Protein AF-A0A8T5QVM2-F1 (afdb_monomer_lite)

Sequence (104 aa):
MFVCSQGINRSYLASKIAKEISQKRDLEINVNNCGIEYVLDFVKEGSDFFNYDKYFVMEEDMVSDLKKIGILEEKIICLNIKDDFLKDNILLRKILEEKLTNYF

Structure (mmCIF, N/CA/C/O backbone):
data_AF-A0A8T5QVM2-F1
#
_entry.id   AF-A0A8T5QVM2-F1
#
loop_
_atom_site.group_PDB
_atom_site.id
_atom_site.type_symbol
_atom_site.label_atom_id
_atom_site.label_alt_id
_atom_site.label_comp_id
_atom_site.label_asym_id
_atom_site.label_entity_id
_atom_site.label_seq_id
_atom_site.pdbx_PDB_ins_code
_atom_site.Cartn_x
_atom_site.Cartn_y
_atom_site.Cartn_z
_atom_site.occupancy
_atom_site.B_iso_or_equiv
_atom_site.auth_seq_id
_atom_site.auth_comp_id
_atom_site.auth_asym_id
_atom_site.auth_atom_id
_atom_site.pdbx_PDB_model_num
ATOM 1 N N . MET A 1 1 ? -1.851 -4.480 1.239 1.00 95.75 1 MET A N 1
ATOM 2 C CA . MET A 1 1 ? -0.453 -4.398 0.761 1.00 95.75 1 MET A CA 1
ATOM 3 C C . MET A 1 1 ? -0.034 -2.938 0.634 1.00 95.75 1 MET A C 1
ATOM 5 O O . MET A 1 1 ? -0.802 -2.160 0.089 1.00 95.75 1 MET A O 1
ATOM 9 N N . PHE A 1 2 ? 1.147 -2.556 1.121 1.00 97.25 2 PHE A N 1
ATOM 10 C CA . PHE A 1 2 ? 1.745 -1.233 0.889 1.00 97.25 2 PHE A CA 1
ATOM 11 C C . PHE A 1 2 ? 2.877 -1.329 -0.136 1.00 97.25 2 PHE A C 1
ATOM 13 O O . PHE A 1 2 ? 3.735 -2.197 -0.011 1.00 97.25 2 PHE A O 1
ATOM 20 N N . VAL A 1 3 ? 2.929 -0.432 -1.117 1.00 96.25 3 VAL A N 1
ATOM 21 C CA . VAL A 1 3 ? 3.894 -0.505 -2.224 1.00 96.25 3 VAL A CA 1
ATOM 22 C C . VAL A 1 3 ? 4.618 0.830 -2.395 1.00 96.25 3 VAL A C 1
ATOM 24 O O . VAL A 1 3 ? 3.985 1.879 -2.477 1.00 96.25 3 VAL A O 1
ATOM 27 N N . CYS A 1 4 ? 5.950 0.795 -2.424 1.00 95.00 4 CYS A N 1
ATOM 28 C CA . CYS A 1 4 ? 6.799 1.919 -2.849 1.00 95.00 4 CYS A CA 1
ATOM 29 C C . CYS A 1 4 ? 7.837 1.408 -3.863 1.00 95.00 4 CYS A C 1
ATOM 31 O O . CYS A 1 4 ? 7.726 0.258 -4.266 1.00 95.00 4 CYS A O 1
ATOM 33 N N . SER A 1 5 ? 8.843 2.197 -4.264 1.00 93.38 5 SER A N 1
ATOM 34 C CA . SER A 1 5 ? 9.852 1.737 -5.244 1.00 93.38 5 SER A CA 1
ATOM 35 C C . SER A 1 5 ? 10.572 0.450 -4.780 1.00 93.38 5 SER A C 1
ATOM 37 O O . SER A 1 5 ? 10.366 -0.614 -5.360 1.00 93.38 5 SER A O 1
ATOM 39 N N . GLN A 1 6 ? 11.293 0.505 -3.653 1.00 92.12 6 GLN A N 1
ATOM 40 C CA . GLN A 1 6 ? 12.117 -0.621 -3.169 1.00 92.12 6 GLN A CA 1
ATOM 41 C C . GLN A 1 6 ? 11.544 -1.394 -1.970 1.00 92.12 6 GLN A C 1
ATOM 43 O O . GLN A 1 6 ? 12.133 -2.364 -1.506 1.00 92.12 6 GLN A O 1
ATOM 48 N N . GLY A 1 7 ? 10.417 -0.969 -1.400 1.00 90.81 7 GLY A N 1
ATOM 49 C CA . GLY A 1 7 ? 9.799 -1.675 -0.271 1.00 90.81 7 GLY A CA 1
ATOM 50 C C . GLY A 1 7 ? 10.425 -1.430 1.109 1.00 90.81 7 GLY A C 1
ATOM 51 O O . GLY A 1 7 ? 9.952 -2.003 2.083 1.00 90.81 7 GLY A O 1
ATOM 52 N N . ILE A 1 8 ? 11.459 -0.591 1.223 1.00 88.50 8 ILE A N 1
ATOM 53 C CA . ILE A 1 8 ? 12.308 -0.480 2.431 1.00 88.50 8 ILE A CA 1
ATOM 54 C C . ILE A 1 8 ? 12.000 0.710 3.349 1.00 88.50 8 ILE A C 1
ATOM 56 O O . ILE A 1 8 ? 12.212 0.603 4.553 1.00 88.50 8 ILE A O 1
ATOM 60 N N . ASN A 1 9 ? 11.509 1.835 2.817 1.00 89.94 9 ASN A N 1
ATOM 61 C CA . ASN A 1 9 ? 11.257 3.041 3.617 1.00 89.94 9 ASN A CA 1
ATOM 62 C C . ASN A 1 9 ? 9.757 3.341 3.749 1.00 89.94 9 ASN A C 1
ATOM 64 O O . ASN A 1 9 ? 9.119 2.946 4.722 1.00 89.94 9 ASN A O 1
ATOM 68 N N . ARG A 1 10 ? 9.171 3.993 2.738 1.00 93.25 10 ARG A N 1
ATOM 69 C CA . ARG A 1 10 ? 7.798 4.520 2.781 1.00 93.25 10 ARG A CA 1
ATOM 70 C C . ARG A 1 10 ? 6.753 3.430 3.011 1.00 93.25 10 ARG A C 1
ATOM 72 O O . ARG A 1 10 ? 5.944 3.548 3.927 1.00 93.25 10 ARG A O 1
ATOM 79 N N . SER A 1 11 ? 6.786 2.348 2.231 1.00 94.75 11 SER A N 1
ATOM 80 C CA . SER A 1 11 ? 5.825 1.250 2.394 1.00 94.75 11 SER A CA 1
ATOM 81 C C . SER A 1 11 ? 6.056 0.428 3.658 1.00 94.75 11 SER A C 1
ATOM 83 O O . SER A 1 11 ? 5.082 -0.007 4.267 1.00 94.75 11 SER A O 1
ATOM 85 N N . TYR A 1 12 ? 7.304 0.274 4.106 1.00 94.81 12 TYR A N 1
ATOM 86 C CA . TYR A 1 12 ? 7.619 -0.376 5.379 1.00 94.81 12 TYR A CA 1
ATOM 87 C C . TYR A 1 12 ? 7.107 0.425 6.581 1.00 94.81 12 TYR A C 1
ATOM 89 O O . TYR A 1 12 ? 6.472 -0.119 7.485 1.00 94.81 12 TYR A O 1
ATOM 97 N N . LEU A 1 13 ? 7.340 1.737 6.594 1.00 95.25 13 LEU A N 1
ATOM 98 C CA . LEU A 1 13 ? 6.852 2.599 7.661 1.00 95.25 13 LEU A CA 1
ATOM 99 C C . LEU A 1 13 ? 5.318 2.670 7.658 1.00 95.25 13 LEU A C 1
ATOM 101 O O . LEU A 1 13 ? 4.703 2.560 8.717 1.00 95.25 13 LEU A O 1
ATOM 105 N N . ALA A 1 14 ? 4.698 2.770 6.480 1.00 96.44 14 ALA A N 1
ATOM 106 C CA . ALA A 1 14 ? 3.245 2.730 6.338 1.00 96.44 14 ALA A CA 1
ATOM 107 C C . ALA A 1 14 ? 2.649 1.418 6.874 1.00 96.44 14 ALA A C 1
ATOM 109 O O . ALA A 1 14 ? 1.645 1.445 7.584 1.00 96.44 14 ALA A O 1
ATOM 110 N N . SER A 1 15 ? 3.297 0.278 6.603 1.00 96.94 15 SER A N 1
ATOM 111 C CA . SER A 1 15 ? 2.836 -1.030 7.076 1.00 96.94 15 SER A CA 1
ATOM 112 C C . SER A 1 15 ? 2.901 -1.144 8.604 1.00 96.94 15 SER A C 1
ATOM 114 O O . SER A 1 15 ? 1.972 -1.666 9.223 1.00 96.94 15 SER A O 1
ATOM 116 N N . LYS A 1 16 ? 3.942 -0.586 9.237 1.00 96.44 16 LYS A N 1
ATOM 117 C CA . LYS A 1 16 ? 4.030 -0.477 10.702 1.00 96.44 16 LYS A CA 1
ATOM 118 C C . LYS A 1 16 ? 2.934 0.404 11.287 1.00 96.44 16 LYS A C 1
ATOM 120 O O . LYS A 1 16 ? 2.245 -0.029 12.205 1.00 96.44 16 LYS A O 1
ATOM 125 N N . ILE A 1 17 ? 2.744 1.603 10.739 1.00 96.94 17 ILE A N 1
ATOM 126 C CA . ILE A 1 17 ? 1.731 2.551 11.222 1.00 96.94 17 ILE A CA 1
ATOM 127 C C . ILE A 1 17 ? 0.326 1.953 11.091 1.00 96.94 17 ILE A C 1
ATOM 129 O O . ILE A 1 17 ? -0.456 2.024 12.034 1.00 96.94 17 ILE A O 1
ATOM 133 N N . ALA A 1 18 ? 0.013 1.297 9.972 1.00 97.44 18 ALA A N 1
ATOM 134 C CA . ALA A 1 18 ? -1.270 0.625 9.786 1.00 97.44 18 ALA A CA 1
ATOM 135 C C . ALA A 1 18 ? -1.512 -0.473 10.836 1.00 97.44 18 ALA A C 1
ATOM 137 O O . ALA A 1 18 ? -2.608 -0.552 11.392 1.00 97.44 18 ALA A O 1
ATOM 138 N N . LYS A 1 19 ? -0.487 -1.276 11.166 1.00 96.31 19 LYS A N 1
ATOM 139 C CA . LYS A 1 19 ? -0.570 -2.266 12.256 1.00 96.31 19 LYS A CA 1
ATOM 140 C C . LYS A 1 19 ? -0.834 -1.598 13.606 1.00 96.31 19 LYS A C 1
ATOM 142 O O . LYS A 1 19 ? -1.712 -2.047 14.334 1.00 96.31 19 LYS A O 1
ATOM 147 N N . GLU A 1 20 ? -0.128 -0.513 13.921 1.00 96.44 20 GLU A N 1
ATOM 148 C CA . GLU A 1 20 ? -0.317 0.229 15.175 1.00 96.44 20 GLU A CA 1
ATOM 149 C C . GLU A 1 20 ? -1.724 0.844 15.291 1.00 96.44 20 GLU A C 1
ATOM 151 O O . GLU A 1 20 ? -2.343 0.760 16.352 1.00 96.44 20 GLU A O 1
ATOM 156 N N . ILE A 1 21 ? -2.246 1.456 14.220 1.00 95.56 21 ILE A N 1
ATOM 157 C CA . ILE A 1 21 ? -3.606 2.024 14.198 1.00 95.56 21 ILE A CA 1
ATOM 158 C C . ILE A 1 21 ? -4.641 0.915 14.400 1.00 95.56 21 ILE A C 1
ATOM 160 O O . ILE A 1 21 ? -5.553 1.065 15.210 1.00 95.56 21 ILE A O 1
ATOM 164 N N . SER A 1 22 ? -4.462 -0.214 13.719 1.00 95.19 22 SER A N 1
ATOM 165 C CA . SER A 1 22 ? -5.407 -1.333 13.765 1.00 95.19 22 SER A CA 1
ATOM 166 C C . SER A 1 22 ? -5.453 -1.996 15.132 1.00 95.19 22 SER A C 1
ATOM 168 O O . SER A 1 22 ? -6.535 -2.248 15.646 1.00 95.19 22 SER A O 1
ATOM 170 N N . GLN A 1 23 ? -4.299 -2.172 15.782 1.00 95.31 23 GLN A N 1
ATOM 171 C CA . GLN A 1 23 ? -4.233 -2.654 17.165 1.00 95.31 23 GLN A CA 1
ATOM 172 C C . GLN A 1 23 ? -4.962 -1.723 18.139 1.00 95.31 23 GLN A C 1
ATOM 174 O O . GLN A 1 23 ? -5.663 -2.190 19.029 1.00 95.31 23 GLN A O 1
ATOM 179 N N . LYS A 1 24 ? -4.834 -0.400 17.969 1.00 95.94 24 LYS A N 1
ATOM 180 C CA . LYS A 1 24 ? -5.543 0.581 18.812 1.00 95.94 24 LYS A CA 1
ATOM 181 C C . LYS A 1 24 ? -7.059 0.567 18.603 1.00 95.94 24 LYS A C 1
ATOM 183 O O . LYS A 1 24 ? -7.782 1.017 19.486 1.00 95.94 24 LYS A O 1
ATOM 188 N N . ARG A 1 25 ? -7.522 0.107 17.440 1.00 95.44 25 ARG A N 1
ATOM 189 C CA . ARG A 1 25 ? -8.937 0.069 17.047 1.00 95.44 25 ARG A CA 1
ATOM 190 C C . ARG A 1 25 ? -9.555 -1.329 17.105 1.00 95.44 25 ARG A C 1
ATOM 192 O O . ARG A 1 25 ? -10.701 -1.474 16.702 1.00 95.44 25 ARG A O 1
ATOM 199 N N . ASP A 1 26 ? -8.813 -2.319 17.600 1.00 95.94 26 ASP A N 1
ATOM 200 C CA . ASP A 1 26 ? -9.233 -3.726 17.651 1.00 95.94 26 ASP A CA 1
ATOM 201 C C . ASP A 1 26 ? -9.669 -4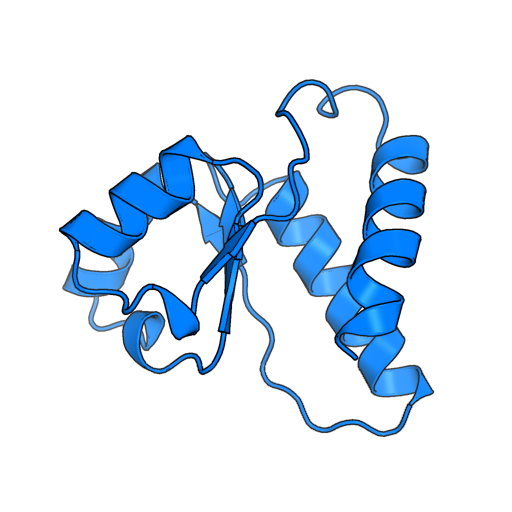.272 16.274 1.00 95.94 26 ASP A C 1
ATOM 203 O O . ASP A 1 26 ? -10.678 -4.957 16.127 1.00 95.94 26 ASP A O 1
ATOM 207 N N . LEU A 1 27 ? -8.913 -3.911 15.230 1.00 95.19 27 LEU A N 1
ATOM 208 C CA . LEU A 1 27 ? -9.148 -4.360 13.859 1.00 95.19 27 LEU A CA 1
ATOM 209 C C . LEU A 1 27 ? -8.238 -5.536 13.510 1.00 95.19 27 LEU A C 1
ATOM 211 O O . LEU A 1 27 ? -7.009 -5.447 13.602 1.00 95.19 27 LEU A O 1
ATOM 215 N N . GLU A 1 28 ? -8.841 -6.613 13.017 1.00 94.94 28 GLU A N 1
ATOM 216 C CA . GLU A 1 28 ? -8.118 -7.753 12.466 1.00 94.94 28 GLU A CA 1
ATOM 217 C C . GLU A 1 28 ? -7.794 -7.501 10.989 1.00 94.94 28 GLU A C 1
ATOM 219 O O . GLU A 1 28 ? -8.640 -7.655 10.108 1.00 94.94 28 GLU A O 1
ATOM 224 N N . ILE A 1 29 ? -6.556 -7.086 10.709 1.00 93.31 29 ILE A N 1
ATOM 225 C CA . ILE A 1 29 ? -6.083 -6.873 9.339 1.00 93.31 29 ILE A CA 1
ATOM 226 C C . ILE A 1 29 ? -4.747 -7.565 9.077 1.00 93.31 29 ILE A C 1
ATOM 228 O O . ILE A 1 29 ? -3.846 -7.585 9.919 1.00 93.31 29 ILE A O 1
ATOM 232 N N . ASN A 1 30 ? -4.580 -8.064 7.853 1.00 94.31 30 ASN A N 1
ATOM 233 C CA . ASN A 1 30 ? -3.291 -8.540 7.369 1.00 94.31 30 ASN A CA 1
ATOM 234 C C . ASN A 1 30 ? -2.558 -7.420 6.617 1.00 94.31 30 ASN A C 1
ATOM 236 O O . ASN A 1 30 ? -3.004 -6.940 5.572 1.00 94.31 30 ASN A O 1
ATOM 240 N N . VAL A 1 31 ? -1.402 -7.013 7.140 1.00 94.88 31 VAL A N 1
ATOM 241 C CA . VAL A 1 31 ? -0.609 -5.909 6.592 1.00 94.88 31 VAL A CA 1
ATOM 242 C C . VAL A 1 31 ? 0.789 -6.373 6.222 1.00 94.88 31 VAL A C 1
ATOM 244 O O . VAL A 1 31 ? 1.535 -6.894 7.056 1.00 94.88 31 VAL A O 1
ATOM 247 N N . ASN A 1 32 ? 1.164 -6.078 4.981 1.00 95.00 32 ASN A N 1
ATOM 248 C CA . ASN A 1 32 ? 2.477 -6.351 4.415 1.00 95.00 32 ASN A CA 1
ATOM 249 C C . ASN A 1 32 ? 2.918 -5.201 3.497 1.00 95.00 32 ASN A C 1
ATOM 251 O O . ASN A 1 32 ? 2.095 -4.348 3.136 1.00 95.00 32 ASN A O 1
ATOM 255 N N . ASN A 1 33 ? 4.193 -5.180 3.121 1.00 95.06 33 ASN A N 1
ATOM 256 C CA . ASN A 1 33 ? 4.772 -4.207 2.202 1.00 95.06 33 ASN A CA 1
ATOM 257 C C . ASN A 1 33 ? 5.640 -4.868 1.129 1.00 95.06 33 ASN A C 1
ATOM 259 O O . ASN A 1 33 ? 6.198 -5.939 1.336 1.00 95.06 33 ASN A O 1
ATOM 263 N N . CYS A 1 34 ? 5.765 -4.193 -0.011 1.00 94.25 34 CYS A N 1
ATOM 264 C CA . CYS A 1 34 ? 6.556 -4.636 -1.150 1.00 94.25 34 CYS A CA 1
ATOM 265 C C . CYS A 1 34 ? 7.194 -3.430 -1.865 1.00 94.25 34 CYS A C 1
ATOM 267 O O . CYS A 1 34 ? 6.753 -2.282 -1.705 1.00 94.25 34 CYS A O 1
ATOM 269 N N . GLY A 1 35 ? 8.256 -3.693 -2.623 1.00 94.38 35 GLY A N 1
ATOM 270 C CA . GLY A 1 35 ? 8.800 -2.771 -3.615 1.00 94.38 35 GLY A CA 1
ATOM 271 C C . GLY A 1 35 ? 8.240 -3.104 -4.991 1.00 94.38 35 GLY A C 1
ATOM 272 O O . GLY A 1 35 ? 8.278 -4.270 -5.371 1.00 94.38 35 GLY A O 1
ATOM 273 N N . ILE A 1 36 ? 7.743 -2.112 -5.735 1.00 93.94 36 ILE A N 1
ATOM 274 C CA . ILE A 1 36 ? 7.205 -2.292 -7.093 1.00 93.94 36 ILE A CA 1
ATOM 275 C C . ILE A 1 36 ? 8.229 -2.966 -8.016 1.00 93.94 36 ILE A C 1
ATOM 277 O O . ILE A 1 36 ? 7.857 -3.813 -8.823 1.00 93.94 36 ILE A O 1
ATOM 281 N N . GLU A 1 37 ? 9.520 -2.673 -7.819 1.00 92.56 37 GLU A N 1
ATOM 282 C CA . GLU A 1 37 ? 10.642 -3.263 -8.559 1.00 92.56 37 GLU A CA 1
ATOM 283 C C . GLU A 1 37 ? 10.730 -4.786 -8.399 1.00 92.56 37 GLU A C 1
ATOM 285 O O . GLU A 1 37 ? 11.187 -5.475 -9.306 1.00 92.56 37 GLU A O 1
ATOM 290 N N . TYR A 1 38 ? 10.244 -5.317 -7.275 1.00 90.69 38 TYR A N 1
ATOM 291 C CA . TYR A 1 38 ? 10.327 -6.735 -6.929 1.00 90.69 38 TYR A CA 1
ATOM 292 C C . TYR A 1 38 ? 8.999 -7.472 -7.094 1.00 90.69 38 TYR A C 1
ATOM 294 O O . TYR A 1 38 ? 8.944 -8.680 -6.877 1.00 90.69 38 TYR A O 1
ATOM 302 N N . VAL A 1 39 ? 7.910 -6.792 -7.473 1.00 87.69 39 VAL A N 1
ATOM 303 C CA . VAL A 1 39 ? 6.577 -7.418 -7.506 1.00 87.69 39 VAL A CA 1
ATOM 304 C C . VAL A 1 39 ? 6.538 -8.629 -8.436 1.00 87.69 39 VAL A C 1
ATOM 306 O O . VAL A 1 39 ? 5.950 -9.647 -8.083 1.00 87.69 39 VAL A O 1
ATOM 309 N N . LEU A 1 40 ? 7.196 -8.565 -9.596 1.00 85.00 40 LEU A N 1
ATOM 310 C CA . LEU A 1 40 ? 7.244 -9.705 -10.516 1.00 85.00 40 LEU A CA 1
ATOM 311 C C . LEU A 1 40 ? 7.992 -10.905 -9.929 1.00 85.00 40 LEU A C 1
ATOM 313 O O . LEU A 1 40 ? 7.620 -12.040 -10.219 1.00 85.00 40 LEU A O 1
ATOM 317 N N . ASP A 1 41 ? 9.014 -10.669 -9.111 1.00 84.38 41 ASP A N 1
ATOM 318 C CA . ASP A 1 41 ? 9.763 -11.740 -8.457 1.00 84.38 41 ASP A CA 1
ATOM 319 C C . ASP A 1 41 ? 8.922 -12.364 -7.339 1.00 84.38 41 ASP A C 1
ATOM 321 O O . ASP A 1 41 ? 8.731 -13.578 -7.331 1.00 84.38 41 ASP A O 1
ATOM 325 N N . PHE A 1 42 ? 8.266 -11.538 -6.516 1.00 79.50 42 PHE A N 1
ATOM 326 C CA . PHE A 1 42 ? 7.279 -11.992 -5.530 1.00 79.50 42 PHE A CA 1
ATOM 327 C C . PHE A 1 42 ? 6.178 -12.848 -6.170 1.00 79.50 42 PHE A C 1
ATOM 329 O O . PHE A 1 42 ? 5.790 -13.890 -5.637 1.00 79.50 42 PHE A O 1
ATOM 336 N N . VAL A 1 43 ? 5.646 -12.424 -7.316 1.00 80.69 43 VAL A N 1
ATOM 337 C CA . VAL A 1 43 ? 4.599 -13.166 -8.029 1.00 80.69 43 VAL A CA 1
ATOM 338 C C . VAL A 1 43 ? 5.116 -14.515 -8.536 1.00 80.69 43 VAL A C 1
ATOM 340 O O . VAL A 1 43 ? 4.436 -15.527 -8.371 1.00 80.69 43 VAL A O 1
ATOM 343 N N . LYS A 1 44 ? 6.318 -14.559 -9.125 1.00 81.31 44 LYS A N 1
ATOM 344 C CA . LYS A 1 44 ? 6.930 -15.810 -9.609 1.00 81.31 44 LYS A CA 1
ATOM 345 C C . LYS A 1 44 ? 7.224 -16.794 -8.483 1.00 81.31 44 LYS A C 1
ATOM 347 O O . LYS A 1 44 ? 7.109 -17.997 -8.692 1.00 81.31 44 LYS A O 1
ATOM 352 N N . GLU A 1 45 ? 7.579 -16.291 -7.306 1.00 81.56 45 GLU A N 1
ATOM 353 C CA . GLU A 1 45 ? 7.836 -17.095 -6.107 1.00 81.56 45 GLU A CA 1
ATOM 354 C C . GLU A 1 45 ? 6.553 -17.649 -5.461 1.00 81.56 45 GLU A C 1
ATOM 356 O O . GLU A 1 45 ? 6.619 -18.335 -4.443 1.00 81.56 45 GLU A O 1
ATOM 361 N N . GLY A 1 46 ? 5.380 -17.395 -6.054 1.00 69.62 46 GLY A N 1
ATOM 362 C CA . GLY A 1 46 ? 4.103 -17.893 -5.551 1.00 69.62 46 GLY A CA 1
ATOM 363 C C . GLY A 1 46 ? 3.601 -17.129 -4.329 1.00 69.62 46 GLY A C 1
ATOM 364 O O . GLY A 1 46 ? 2.852 -17.686 -3.531 1.00 69.62 46 GLY A O 1
ATOM 365 N N . SER A 1 47 ? 4.017 -15.871 -4.154 1.00 80.38 47 SER A N 1
ATOM 366 C CA . SER A 1 47 ? 3.507 -15.046 -3.060 1.00 80.38 47 SER A CA 1
ATOM 367 C C . SER A 1 47 ? 2.009 -14.763 -3.201 1.00 80.38 47 SER A C 1
ATOM 369 O O . SER A 1 47 ? 1.468 -14.636 -4.301 1.00 80.38 47 SER A O 1
ATOM 371 N N . ASP A 1 48 ? 1.361 -14.523 -2.062 1.00 86.00 48 ASP A N 1
ATOM 372 C CA . ASP A 1 48 ? -0.029 -14.066 -1.964 1.00 86.00 48 ASP A CA 1
ATOM 373 C C . ASP A 1 48 ? -0.228 -12.610 -2.426 1.00 86.00 48 ASP A C 1
ATOM 375 O O . ASP A 1 48 ?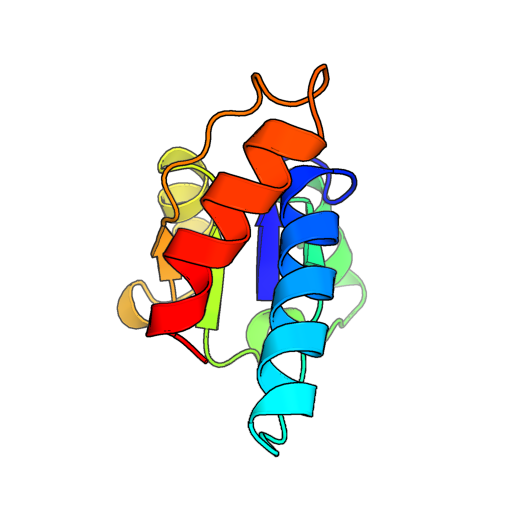 -1.178 -11.945 -2.010 1.00 86.00 48 ASP A O 1
ATOM 379 N N . PHE A 1 49 ? 0.663 -12.070 -3.269 1.00 89.81 49 PHE A N 1
ATOM 380 C CA . PHE A 1 49 ? 0.635 -10.666 -3.671 1.00 89.81 49 PHE A CA 1
ATOM 381 C C . PHE A 1 49 ? -0.724 -10.256 -4.235 1.00 89.81 49 PHE A C 1
ATOM 383 O O . PHE A 1 49 ? -1.180 -9.176 -3.893 1.00 89.81 49 PHE A O 1
ATOM 390 N N . PHE A 1 50 ? -1.389 -11.114 -5.018 1.00 91.38 50 PHE A N 1
ATOM 391 C CA . PHE A 1 50 ? -2.701 -10.839 -5.620 1.00 91.38 50 PHE A CA 1
ATOM 392 C C . PHE A 1 50 ? -3.893 -10.956 -4.655 1.00 91.38 50 PHE A 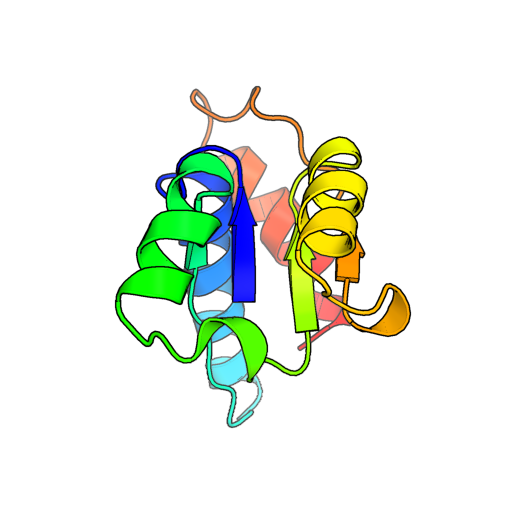C 1
ATOM 394 O O . PHE A 1 50 ? -4.984 -10.464 -4.961 1.00 91.38 50 PHE A O 1
ATOM 401 N N . ASN A 1 51 ? -3.696 -11.573 -3.487 1.00 93.06 51 ASN A N 1
ATOM 402 C CA . ASN A 1 51 ? -4.770 -11.912 -2.552 1.00 93.06 51 ASN A CA 1
ATOM 403 C C . ASN A 1 51 ? -5.149 -10.754 -1.618 1.00 93.06 51 ASN A C 1
ATOM 405 O O . ASN A 1 51 ? -6.114 -10.865 -0.869 1.00 93.06 51 ASN A O 1
ATOM 409 N N . TYR A 1 52 ? -4.432 -9.627 -1.660 1.00 95.31 52 TYR A N 1
ATOM 410 C CA . TYR A 1 52 ? -4.765 -8.467 -0.835 1.00 95.31 52 TYR A CA 1
ATOM 411 C C . TYR A 1 52 ? -6.017 -7.734 -1.343 1.00 95.31 52 TYR A C 1
ATOM 413 O O . TYR A 1 52 ? -6.201 -7.514 -2.546 1.00 95.31 52 TYR A O 1
ATOM 421 N N . ASP A 1 53 ? -6.852 -7.283 -0.403 1.00 96.38 53 ASP A N 1
ATOM 422 C CA . ASP A 1 53 ? -8.068 -6.511 -0.692 1.00 96.38 53 ASP A CA 1
ATOM 423 C C . ASP A 1 53 ? -7.761 -5.102 -1.203 1.00 96.38 53 ASP A C 1
ATOM 425 O O . ASP A 1 53 ? -8.457 -4.576 -2.074 1.00 96.38 53 ASP A O 1
ATOM 429 N N . LYS A 1 54 ? -6.705 -4.490 -0.652 1.00 97.50 54 LYS A N 1
ATOM 430 C CA . LYS A 1 54 ? -6.273 -3.126 -0.962 1.00 97.50 54 LYS A CA 1
ATOM 431 C C . LYS A 1 54 ? -4.756 -3.023 -1.123 1.00 97.50 54 LYS A C 1
ATOM 433 O O . LYS A 1 54 ? -3.987 -3.609 -0.349 1.00 97.50 54 LYS A O 1
ATOM 438 N N . TYR A 1 55 ? -4.343 -2.218 -2.097 1.00 97.56 55 TYR A N 1
ATOM 439 C CA . TYR A 1 55 ? -2.961 -1.874 -2.423 1.00 97.56 55 TYR A CA 1
ATOM 440 C C . TYR A 1 55 ? -2.779 -0.375 -2.237 1.00 97.56 55 TYR A C 1
ATOM 442 O O . TYR A 1 55 ? -3.265 0.424 -3.029 1.00 97.56 55 TYR A O 1
ATOM 450 N N . PHE A 1 56 ? -2.077 0.010 -1.183 1.00 98.06 56 PHE A N 1
ATOM 451 C CA . PHE A 1 56 ? -1.733 1.397 -0.922 1.00 98.06 56 PHE A CA 1
ATOM 452 C C . PHE A 1 56 ? -0.392 1.698 -1.583 1.00 98.06 56 PHE A C 1
ATOM 454 O O . PHE A 1 56 ? 0.644 1.219 -1.118 1.00 98.06 56 PHE A O 1
ATOM 461 N N . VAL A 1 57 ? -0.406 2.460 -2.671 1.00 97.62 57 VAL A N 1
ATOM 462 C CA . VAL A 1 57 ? 0.807 2.867 -3.391 1.00 97.62 57 VAL A CA 1
ATOM 463 C C . VAL A 1 57 ? 1.249 4.258 -2.956 1.00 97.62 57 VAL A C 1
ATOM 465 O O . VAL A 1 57 ? 0.426 5.086 -2.559 1.00 97.62 57 VAL A O 1
ATOM 468 N N . MET A 1 58 ? 2.551 4.526 -3.009 1.00 95.69 58 MET A N 1
ATOM 469 C CA . MET A 1 58 ? 3.074 5.837 -2.620 1.00 95.69 58 MET A CA 1
ATOM 470 C C . MET A 1 58 ? 2.902 6.887 -3.714 1.00 95.69 58 MET A C 1
ATOM 472 O O . MET A 1 58 ? 2.629 8.038 -3.391 1.00 95.69 58 MET A O 1
ATOM 476 N N . GLU A 1 59 ? 3.029 6.514 -4.983 1.00 95.25 59 GLU A N 1
ATOM 477 C CA . GLU A 1 59 ? 3.043 7.448 -6.112 1.00 95.25 59 GLU A CA 1
ATOM 478 C C . GLU A 1 59 ? 2.138 6.961 -7.252 1.00 95.25 59 GLU A C 1
ATOM 480 O O . GLU A 1 59 ? 1.763 5.790 -7.316 1.00 95.25 59 GLU A O 1
ATOM 485 N N . GLU A 1 60 ? 1.738 7.890 -8.121 1.00 95.19 60 GLU A N 1
ATOM 486 C CA . GLU A 1 60 ? 0.734 7.656 -9.166 1.00 95.19 60 GLU A CA 1
ATOM 487 C C . GLU A 1 60 ? 1.235 6.731 -10.286 1.00 95.19 60 GLU A C 1
ATOM 489 O O . GLU A 1 60 ? 0.481 5.943 -10.854 1.00 95.19 60 GLU A O 1
ATOM 494 N N . ASP A 1 61 ? 2.529 6.780 -10.590 1.00 94.56 61 ASP A N 1
ATOM 495 C CA . ASP A 1 61 ? 3.171 5.880 -11.550 1.00 94.56 61 ASP A CA 1
ATOM 496 C C . ASP A 1 61 ? 3.020 4.405 -11.139 1.00 94.56 61 ASP A C 1
ATOM 498 O O . ASP A 1 61 ? 2.695 3.553 -11.971 1.00 94.56 61 ASP A O 1
ATOM 502 N N . MET A 1 62 ? 3.102 4.120 -9.838 1.00 95.38 62 MET A N 1
ATOM 503 C CA . MET A 1 62 ? 2.898 2.782 -9.281 1.00 95.38 62 MET A CA 1
ATOM 504 C C . MET A 1 62 ? 1.464 2.272 -9.477 1.00 95.38 62 MET A C 1
ATOM 506 O O . MET A 1 62 ? 1.262 1.061 -9.568 1.00 95.38 62 MET A O 1
ATOM 510 N N . VAL A 1 63 ? 0.459 3.155 -9.577 1.00 96.69 63 VAL A N 1
ATOM 511 C CA . VAL A 1 63 ? -0.917 2.753 -9.932 1.00 96.69 63 VAL A CA 1
ATOM 512 C C . VAL A 1 63 ? -0.914 2.110 -11.315 1.00 96.69 63 VAL A C 1
ATOM 514 O O . VAL A 1 63 ? -1.456 1.021 -11.510 1.00 96.69 63 VAL A O 1
ATOM 517 N N . SER A 1 64 ? -0.258 2.767 -12.274 1.00 95.12 64 SER A N 1
ATOM 518 C CA . SER A 1 64 ? -0.147 2.266 -13.644 1.00 95.12 64 SER A CA 1
ATOM 519 C C . SER A 1 64 ? 0.618 0.945 -13.699 1.00 95.12 64 SER A C 1
ATOM 521 O O . SER A 1 64 ? 0.225 0.045 -14.441 1.00 95.12 64 SER A O 1
ATOM 523 N N . ASP A 1 65 ? 1.672 0.795 -12.900 1.00 94.81 65 ASP A N 1
ATOM 524 C CA . ASP A 1 65 ? 2.461 -0.437 -12.863 1.00 94.81 65 ASP A CA 1
ATOM 525 C C . ASP A 1 65 ? 1.702 -1.614 -12.244 1.00 94.81 65 ASP A C 1
ATOM 527 O O . ASP A 1 65 ? 1.716 -2.710 -12.806 1.00 94.81 65 ASP A O 1
ATOM 531 N N . LEU A 1 66 ? 0.947 -1.392 -11.164 1.00 95.19 66 LEU A N 1
ATOM 532 C CA . LEU A 1 66 ? 0.082 -2.428 -10.594 1.00 95.19 66 LEU A CA 1
ATOM 533 C C . LEU A 1 66 ? -1.040 -2.844 -11.558 1.00 95.19 66 LEU A C 1
ATOM 535 O O . LEU A 1 66 ? -1.370 -4.027 -11.653 1.00 95.19 66 LEU A O 1
ATOM 539 N N . LYS A 1 67 ? -1.592 -1.906 -12.334 1.00 95.62 67 LYS A N 1
ATOM 540 C CA . LYS A 1 67 ? -2.594 -2.230 -13.362 1.00 95.62 67 LYS A CA 1
ATOM 541 C C . LYS A 1 67 ? -2.021 -3.117 -14.470 1.00 95.62 67 LYS A C 1
ATOM 543 O O . LYS A 1 67 ? -2.694 -4.050 -14.903 1.00 95.62 67 LYS A O 1
ATOM 548 N N . LYS A 1 68 ? -0.775 -2.885 -14.905 1.00 93.56 68 LYS A N 1
ATOM 549 C CA . LYS A 1 68 ? -0.115 -3.697 -15.954 1.00 93.56 68 LY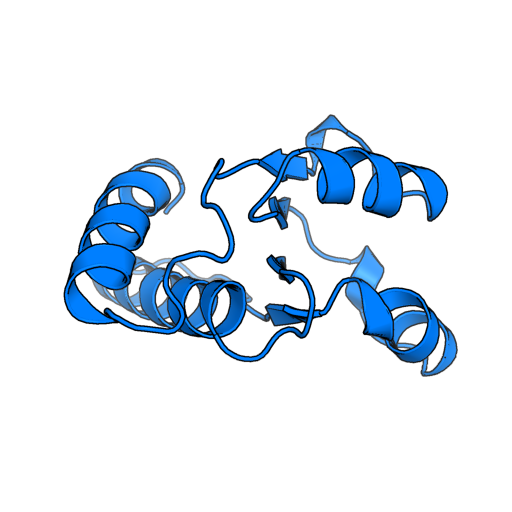S A CA 1
ATOM 550 C C . LYS A 1 68 ? 0.033 -5.169 -15.568 1.00 93.56 68 LYS A C 1
ATOM 552 O O . LYS A 1 68 ? 0.036 -6.022 -16.449 1.00 93.56 68 LYS A O 1
ATOM 557 N N . ILE A 1 69 ? 0.145 -5.463 -14.275 1.00 90.94 69 ILE A N 1
ATOM 558 C CA . ILE A 1 69 ? 0.261 -6.834 -13.760 1.00 90.94 69 ILE A CA 1
ATOM 559 C C . ILE A 1 69 ? -1.087 -7.430 -13.327 1.00 90.94 69 ILE A C 1
ATOM 561 O O . ILE A 1 69 ? -1.114 -8.521 -12.766 1.00 90.94 69 ILE A O 1
ATOM 565 N N . GLY A 1 70 ? -2.203 -6.739 -13.586 1.00 92.44 70 GLY A N 1
ATOM 566 C CA . GLY A 1 70 ? -3.554 -7.263 -13.374 1.00 92.44 70 GLY A CA 1
ATOM 567 C C . GLY A 1 70 ? -4.215 -6.891 -12.045 1.00 92.44 70 GLY A C 1
ATOM 568 O O . GLY A 1 70 ? -5.259 -7.456 -11.722 1.00 92.44 70 GLY A O 1
ATOM 569 N N . ILE A 1 71 ? -3.665 -5.946 -11.273 1.00 95.25 71 ILE A N 1
ATOM 570 C CA . ILE A 1 71 ? -4.377 -5.409 -10.105 1.00 95.25 71 ILE A CA 1
ATOM 571 C C . ILE A 1 71 ? -5.504 -4.487 -10.576 1.00 95.25 71 ILE A C 1
ATOM 573 O O . ILE A 1 71 ? -5.281 -3.549 -11.342 1.00 95.25 71 ILE A O 1
ATOM 577 N N . LEU A 1 72 ? -6.718 -4.755 -10.092 1.00 96.56 72 LEU A N 1
ATOM 578 C CA . LEU A 1 72 ? -7.903 -3.954 -10.388 1.00 96.56 72 LEU A CA 1
ATOM 579 C C . LEU A 1 72 ? -7.795 -2.562 -9.750 1.00 96.56 72 LEU A C 1
ATOM 581 O O . LEU A 1 72 ? -7.368 -2.428 -8.602 1.00 96.56 72 LEU A O 1
ATOM 585 N N . GLU A 1 73 ? -8.200 -1.529 -10.486 1.00 96.19 73 GLU A N 1
ATOM 586 C CA . GLU A 1 73 ? -8.033 -0.125 -10.094 1.00 96.19 73 GLU A CA 1
ATOM 587 C C . GLU A 1 73 ? -8.750 0.209 -8.780 1.00 96.19 73 GLU A C 1
ATOM 589 O O . GLU A 1 73 ? -8.188 0.885 -7.926 1.00 96.19 73 GLU A O 1
ATOM 594 N N . GLU A 1 74 ? -9.933 -0.357 -8.543 1.00 96.88 74 GLU A N 1
ATOM 595 C CA . GLU A 1 74 ? -10.710 -0.171 -7.314 1.00 96.88 74 GLU A CA 1
ATOM 596 C C . GLU A 1 74 ? -10.041 -0.755 -6.055 1.00 96.88 74 GLU A C 1
ATOM 598 O O . GLU A 1 74 ? -10.442 -0.453 -4.920 1.00 96.88 74 GLU A O 1
ATOM 603 N N . LYS A 1 75 ? -9.021 -1.604 -6.230 1.00 97.38 75 LYS A N 1
ATOM 604 C CA . LYS A 1 75 ? -8.191 -2.107 -5.132 1.00 97.38 75 LYS A CA 1
ATOM 605 C C . LYS A 1 75 ? -7.005 -1.190 -4.831 1.00 97.38 75 LYS A C 1
ATOM 607 O O . LYS A 1 75 ? -6.399 -1.352 -3.774 1.00 97.38 75 LYS A O 1
ATOM 612 N N . ILE A 1 76 ? -6.665 -0.245 -5.707 1.00 98.06 76 ILE A N 1
ATOM 613 C CA . ILE A 1 76 ? -5.480 0.605 -5.573 1.00 98.06 76 ILE A CA 1
ATOM 614 C C . ILE A 1 76 ? -5.861 1.940 -4.927 1.00 98.06 76 ILE A C 1
ATOM 616 O O . ILE A 1 76 ? -6.826 2.592 -5.312 1.00 98.06 76 ILE A O 1
ATOM 620 N N . ILE A 1 77 ? -5.085 2.358 -3.932 1.00 98.00 77 ILE A N 1
ATOM 621 C CA . ILE A 1 77 ? -5.217 3.645 -3.251 1.00 98.00 77 ILE A CA 1
ATOM 622 C C . ILE A 1 77 ? -3.866 4.353 -3.328 1.00 98.00 77 ILE A C 1
ATOM 624 O O . ILE A 1 77 ? -2.885 3.891 -2.746 1.00 98.00 77 ILE A O 1
ATOM 628 N N . CYS A 1 78 ? -3.811 5.484 -4.028 1.00 97.06 78 CYS A N 1
ATOM 629 C CA . CYS A 1 78 ? -2.604 6.300 -4.121 1.00 97.06 78 CYS A CA 1
ATOM 630 C C . CYS A 1 78 ? -2.513 7.283 -2.947 1.00 97.06 78 CYS A C 1
ATOM 632 O O . CYS A 1 78 ? -3.366 8.156 -2.768 1.00 97.06 78 CYS A O 1
ATOM 634 N N . LEU A 1 79 ? -1.462 7.157 -2.134 1.00 95.88 79 LEU A N 1
A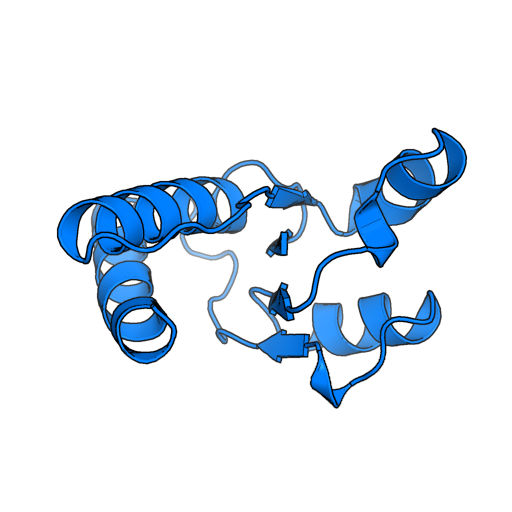TOM 635 C CA . LEU A 1 79 ? -1.219 8.042 -0.995 1.00 95.88 79 LEU A CA 1
ATOM 636 C C . LEU A 1 79 ? -0.586 9.378 -1.406 1.00 95.88 79 LEU A C 1
ATOM 638 O O . LEU A 1 79 ? -0.648 10.324 -0.616 1.00 95.88 79 LEU A O 1
ATOM 642 N N . ASN A 1 80 ? -0.038 9.486 -2.622 1.00 94.62 80 ASN A N 1
ATOM 643 C CA . ASN A 1 80 ? 0.626 10.684 -3.147 1.00 94.62 80 ASN A CA 1
ATOM 644 C C . ASN A 1 80 ? 1.743 11.206 -2.217 1.00 94.62 80 ASN A C 1
ATOM 646 O O . 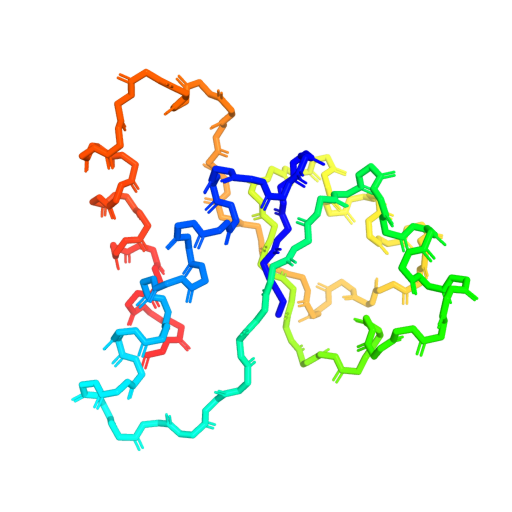ASN A 1 80 ? 1.738 12.358 -1.782 1.00 94.62 80 ASN A O 1
ATOM 650 N N . ILE A 1 81 ? 2.691 10.328 -1.878 1.00 91.56 81 ILE A N 1
ATOM 651 C CA . ILE A 1 81 ? 3.861 10.575 -1.028 1.00 91.56 81 ILE A CA 1
ATOM 652 C C . ILE A 1 81 ? 5.128 10.310 -1.849 1.00 91.56 81 ILE A C 1
ATOM 654 O O . ILE A 1 81 ? 5.507 9.159 -2.057 1.00 91.56 81 ILE A O 1
ATOM 658 N N . LYS A 1 82 ? 5.808 11.377 -2.271 1.00 88.25 82 LYS A N 1
ATOM 659 C CA . LYS A 1 82 ? 7.049 11.318 -3.067 1.00 88.25 82 LYS A CA 1
ATOM 660 C C . LYS A 1 82 ? 8.200 10.614 -2.343 1.00 88.25 82 LYS A C 1
ATOM 662 O O . LYS A 1 82 ? 8.197 10.534 -1.117 1.00 88.25 82 LYS A O 1
ATOM 667 N N . ASP A 1 83 ? 9.215 10.155 -3.075 1.00 82.56 83 ASP A N 1
ATOM 668 C CA . ASP A 1 83 ? 10.413 9.520 -2.485 1.00 82.56 83 ASP A CA 1
ATOM 669 C C . ASP A 1 83 ? 11.440 10.481 -1.865 1.00 82.56 83 ASP A C 1
ATOM 671 O O . ASP A 1 83 ? 12.566 10.110 -1.539 1.00 82.56 83 ASP A O 1
ATOM 675 N N . ASP A 1 84 ? 11.058 11.735 -1.653 1.00 75.81 84 ASP A N 1
ATOM 676 C CA . ASP A 1 84 ? 11.959 12.753 -1.110 1.00 75.81 84 ASP A CA 1
ATOM 677 C C . ASP A 1 84 ? 12.231 12.545 0.398 1.00 75.81 84 ASP A C 1
ATOM 679 O O . ASP A 1 84 ? 13.146 13.136 0.976 1.00 75.81 84 ASP A O 1
ATOM 683 N N . PHE A 1 85 ? 11.460 11.665 1.051 1.00 61.75 85 PHE A N 1
ATOM 684 C CA . PHE A 1 85 ? 11.485 11.427 2.498 1.00 61.75 85 PHE A CA 1
ATOM 685 C C . PHE A 1 85 ? 12.578 10.468 2.991 1.00 61.75 85 PHE A C 1
ATOM 687 O O . PHE A 1 85 ? 12.579 10.104 4.166 1.00 61.75 85 PHE A O 1
ATOM 694 N N . LEU A 1 86 ? 13.562 10.101 2.164 1.00 62.00 86 LEU A N 1
ATOM 695 C CA . LEU A 1 86 ? 14.743 9.355 2.636 1.00 62.00 86 LEU A CA 1
ATOM 696 C C . LEU A 1 86 ? 15.519 10.089 3.753 1.00 62.00 86 LEU A C 1
ATOM 698 O O . LEU A 1 86 ? 16.345 9.474 4.423 1.00 62.00 86 LEU A O 1
ATOM 702 N N . LYS A 1 87 ? 15.262 11.389 3.964 1.00 63.56 87 LYS A N 1
ATOM 703 C CA . LYS A 1 87 ? 16.005 12.245 4.901 1.00 63.56 87 LYS A CA 1
ATOM 704 C C . LYS A 1 87 ? 15.252 12.634 6.184 1.00 63.56 87 LYS A C 1
ATOM 706 O O . LYS A 1 87 ? 15.910 13.093 7.111 1.00 63.56 87 LYS A O 1
ATOM 711 N N . ASP A 1 88 ? 13.928 12.446 6.274 1.00 79.00 88 ASP A N 1
ATOM 712 C CA . ASP A 1 88 ? 13.141 12.814 7.470 1.00 79.00 88 ASP A CA 1
ATOM 713 C C . ASP A 1 88 ? 11.984 11.835 7.747 1.00 79.00 88 ASP A C 1
ATOM 715 O O . ASP A 1 88 ? 10.859 11.976 7.255 1.00 79.00 88 ASP A O 1
ATOM 719 N N . ASN A 1 89 ? 12.267 10.846 8.598 1.00 83.06 89 ASN A N 1
ATOM 720 C CA . ASN A 1 89 ? 11.287 9.850 9.030 1.00 83.06 89 ASN A CA 1
ATOM 721 C C . ASN A 1 89 ? 10.196 10.417 9.954 1.00 83.06 89 ASN A C 1
ATOM 723 O O . ASN A 1 89 ? 9.130 9.811 10.056 1.00 83.06 89 ASN A O 1
ATOM 727 N N . ILE A 1 90 ? 10.426 11.550 10.628 1.00 89.88 90 ILE A N 1
ATOM 728 C CA . ILE A 1 90 ? 9.438 12.146 11.540 1.00 89.88 90 ILE A CA 1
ATOM 729 C C . ILE A 1 90 ? 8.320 12.784 10.720 1.00 89.88 90 ILE A C 1
ATOM 731 O O . ILE A 1 90 ? 7.140 12.522 10.967 1.00 89.88 90 ILE A O 1
ATOM 735 N N . LEU A 1 91 ? 8.684 13.575 9.708 1.00 90.69 91 LEU A N 1
ATOM 736 C CA . LEU A 1 91 ? 7.709 14.191 8.815 1.00 90.69 91 LEU A CA 1
ATOM 737 C C . LEU A 1 91 ? 6.931 13.135 8.021 1.00 90.69 91 LEU A C 1
ATOM 739 O O . LEU A 1 91 ? 5.702 13.198 7.956 1.00 90.69 91 LEU A O 1
ATOM 743 N N . LEU A 1 92 ? 7.630 12.132 7.479 1.00 92.06 92 LEU A N 1
ATOM 744 C CA . LEU A 1 92 ? 6.998 11.022 6.765 1.00 92.06 92 LEU A CA 1
ATOM 745 C C . LEU A 1 92 ? 5.985 10.284 7.647 1.00 92.06 92 LEU A C 1
ATOM 747 O O . LEU A 1 92 ? 4.866 10.022 7.208 1.00 92.06 92 LEU A O 1
ATOM 751 N N . ARG A 1 93 ? 6.354 9.986 8.899 1.00 94.44 93 ARG A N 1
ATOM 752 C CA . ARG A 1 93 ? 5.459 9.334 9.857 1.00 94.44 93 ARG A CA 1
ATOM 753 C C . ARG A 1 93 ? 4.191 10.148 10.087 1.00 94.44 93 ARG A C 1
ATOM 755 O O . ARG A 1 93 ? 3.110 9.582 9.996 1.00 94.44 93 ARG A O 1
ATOM 762 N N . LYS A 1 94 ? 4.310 11.459 10.317 1.00 93.69 94 LYS A N 1
ATOM 763 C CA . LYS A 1 94 ? 3.149 12.334 10.537 1.00 93.69 94 LYS A CA 1
ATOM 764 C C . LYS A 1 94 ? 2.187 12.324 9.344 1.00 93.69 94 LYS A C 1
ATOM 766 O O . LYS A 1 94 ? 0.983 12.182 9.532 1.00 93.69 94 LYS A O 1
ATOM 771 N N . ILE A 1 95 ? 2.719 12.427 8.123 1.00 93.62 95 ILE A N 1
ATOM 772 C CA . ILE A 1 95 ? 1.920 12.392 6.886 1.00 93.62 95 ILE A CA 1
ATOM 773 C C . ILE A 1 95 ? 1.216 11.038 6.725 1.00 93.62 95 ILE A C 1
ATOM 775 O O . ILE A 1 95 ? 0.043 10.984 6.352 1.00 93.62 95 ILE A O 1
ATOM 779 N N . LEU A 1 96 ? 1.925 9.939 6.999 1.00 95.12 96 LEU A N 1
ATOM 780 C CA . LEU A 1 96 ? 1.363 8.593 6.929 1.00 95.12 96 LEU A CA 1
ATOM 781 C C . LEU A 1 96 ? 0.277 8.375 7.986 1.00 95.12 96 LEU A C 1
ATOM 783 O O . LEU A 1 96 ? -0.782 7.859 7.649 1.00 95.12 96 LEU A O 1
ATOM 787 N N . GLU A 1 97 ? 0.494 8.789 9.233 1.00 95.75 97 GLU A N 1
ATOM 788 C CA . GLU A 1 97 ? -0.514 8.693 10.296 1.00 95.75 97 GLU A CA 1
ATOM 789 C C . GLU A 1 97 ? -1.796 9.447 9.916 1.00 95.75 97 GLU A C 1
ATOM 791 O O . GLU A 1 97 ? -2.886 8.879 10.002 1.00 95.75 97 GLU A O 1
ATOM 796 N N . GLU A 1 98 ? -1.680 10.681 9.417 1.00 94.75 98 GLU A N 1
ATOM 797 C CA . GLU A 1 98 ? -2.824 11.482 8.969 1.00 94.75 98 GLU A CA 1
ATOM 798 C C . GLU A 1 98 ? -3.597 10.802 7.829 1.00 94.75 98 GLU A C 1
ATOM 800 O O . GLU A 1 98 ? -4.819 10.659 7.896 1.00 94.75 98 GLU A O 1
ATOM 805 N N . LYS A 1 99 ? -2.892 10.327 6.796 1.00 94.75 99 LYS A N 1
ATOM 806 C CA . LYS A 1 99 ? -3.529 9.686 5.638 1.00 94.75 99 LYS A CA 1
ATOM 807 C C . LYS A 1 99 ? -4.164 8.341 5.988 1.00 94.75 99 LYS A C 1
ATOM 809 O O . LYS A 1 99 ? -5.249 8.050 5.493 1.00 94.75 99 LYS A O 1
ATOM 814 N N . LEU A 1 100 ? -3.507 7.520 6.811 1.00 95.81 100 LEU A N 1
ATOM 815 C CA . LEU A 1 100 ? -3.940 6.146 7.098 1.00 95.81 100 LEU A CA 1
ATOM 816 C C . LEU A 1 100 ? -5.075 6.059 8.124 1.00 95.81 100 LEU A C 1
ATOM 818 O O . LEU A 1 100 ? -5.859 5.118 8.060 1.00 95.81 100 LEU A O 1
ATOM 822 N N . THR A 1 101 ? -5.221 7.053 9.002 1.00 92.88 101 THR A N 1
ATOM 823 C CA . THR A 1 101 ? -6.287 7.123 10.027 1.00 92.88 101 THR A CA 1
ATOM 824 C C . THR A 1 101 ? -7.711 7.060 9.445 1.00 92.88 101 THR A C 1
ATOM 826 O O . THR A 1 101 ? -8.649 6.699 10.158 1.00 92.88 101 THR A O 1
ATOM 829 N N . ASN A 1 102 ? -7.882 7.404 8.164 1.00 89.25 102 ASN A N 1
ATOM 830 C CA . ASN A 1 102 ? -9.172 7.358 7.466 1.00 89.25 102 ASN A CA 1
ATOM 831 C C . ASN A 1 102 ? -9.489 5.989 6.839 1.00 89.25 102 ASN A C 1
ATOM 833 O O . ASN A 1 102 ? -10.611 5.780 6.387 1.00 89.25 102 ASN A O 1
ATOM 837 N N . TYR A 1 103 ? -8.511 5.081 6.772 1.00 90.12 103 TYR A N 1
ATOM 838 C CA . TYR A 1 103 ? -8.657 3.766 6.136 1.00 90.12 103 TYR A CA 1
ATOM 839 C C . TYR A 1 103 ? -8.732 2.610 7.135 1.00 90.12 103 TYR A C 1
ATOM 841 O O . TYR A 1 103 ? -9.260 1.555 6.791 1.00 90.12 103 TYR A O 1
ATOM 849 N N . PHE A 1 104 ? -8.208 2.815 8.342 1.00 86.94 104 PHE A N 1
ATOM 850 C CA . PHE A 1 104 ? -8.248 1.894 9.478 1.00 86.94 104 PHE A CA 1
ATOM 851 C C . PHE A 1 104 ? -8.776 2.677 10.659 1.00 86.94 104 PHE A C 1
ATOM 853 O O . PHE A 1 104 ? -9.728 2.237 11.336 1.00 86.94 104 PHE A O 1
#

Foldseek 3Di:
DEEEAAFDALSVLLQVLLVVLCVVVVHDDDGDTGHLPCVVVCVVVVHCSQVDQAYEYADPVSLVSCVVVPRDNVRYHYLPHDPPCPPPNPVSNVSSNVSCNVVD

pLDDT: mean 91.75, std 7.32, range [61.75, 98.06]

Secondary structure (DSSP, 8-state):
-EEESSSSSHHHHHHHHHHHHHHHTT------EEEGGGHHHHHHTT-GGGG-S-EEESSHHHHHHHHHTT--GGGEEE----GGGGG-HHHHHHHHHHHHTTT-

Radius of gyration: 13.06 Å; chains: 1; bounding box: 27×32×35 Å